Protein AF-A0A9P3B5F3-F1 (afdb_monomer_lite)

Structure (mmCIF, N/CA/C/O backbone):
data_AF-A0A9P3B5F3-F1
#
_entry.id   AF-A0A9P3B5F3-F1
#
loop_
_atom_site.group_PDB
_atom_site.id
_atom_site.type_symbol
_atom_site.label_atom_id
_atom_site.label_alt_id
_atom_site.label_comp_id
_atom_site.label_asym_id
_atom_site.label_entity_id
_atom_site.label_seq_id
_atom_site.pdbx_PDB_ins_code
_atom_site.Cartn_x
_atom_site.Cartn_y
_atom_site.Cartn_z
_atom_site.occupancy
_atom_site.B_iso_or_equiv
_atom_site.auth_seq_id
_atom_site.auth_comp_id
_atom_site.auth_asym_id
_atom_site.auth_atom_id
_atom_site.pdbx_PDB_model_num
ATOM 1 N N . MET A 1 1 ? 31.148 16.581 -38.231 1.00 57.59 1 MET A N 1
ATOM 2 C CA . MET A 1 1 ? 30.372 17.282 -37.180 1.00 57.59 1 MET A CA 1
ATOM 3 C C . MET A 1 1 ? 28.997 16.651 -36.938 1.00 57.59 1 MET A C 1
ATOM 5 O O . MET A 1 1 ? 28.702 16.376 -35.788 1.00 57.59 1 MET A O 1
ATOM 9 N N . GLY A 1 2 ? 28.189 16.336 -37.962 1.00 72.00 2 GLY A N 1
ATOM 10 C CA . GLY A 1 2 ? 26.847 15.731 -37.787 1.00 72.00 2 GLY A CA 1
ATOM 11 C C . GLY A 1 2 ? 26.744 14.429 -36.956 1.00 72.00 2 GLY A C 1
ATOM 12 O O . GLY A 1 2 ? 25.869 14.359 -36.099 1.00 72.00 2 GLY A O 1
ATOM 13 N N . PRO A 1 3 ? 27.640 13.431 -37.111 1.00 75.94 3 PRO A N 1
ATOM 14 C CA . PRO A 1 3 ? 27.540 12.157 -36.377 1.00 75.94 3 PRO A CA 1
ATOM 15 C C . PRO A 1 3 ? 27.805 12.278 -34.870 1.00 75.94 3 PRO A C 1
ATOM 17 O O . PRO A 1 3 ? 27.256 11.530 -34.070 1.00 75.94 3 PRO A O 1
ATOM 20 N N . LEU A 1 4 ? 28.649 13.236 -34.477 1.00 81.38 4 LEU A N 1
ATOM 21 C CA . LEU A 1 4 ? 28.992 13.476 -33.075 1.00 81.38 4 LEU A CA 1
ATOM 22 C C . LEU A 1 4 ? 27.826 14.141 -32.333 1.00 81.38 4 LEU A C 1
ATOM 24 O O . LEU A 1 4 ? 27.539 13.788 -31.196 1.00 81.38 4 LEU A O 1
ATOM 28 N N . ILE A 1 5 ? 27.130 15.061 -33.008 1.00 81.00 5 ILE A N 1
ATOM 29 C CA . ILE A 1 5 ? 25.929 15.724 -32.487 1.00 81.00 5 ILE A CA 1
ATOM 30 C C . ILE A 1 5 ? 24.793 14.707 -32.323 1.00 81.00 5 ILE A C 1
ATOM 32 O O . ILE A 1 5 ? 24.159 14.684 -31.274 1.00 81.00 5 ILE A O 1
ATOM 36 N N . ALA A 1 6 ? 24.581 13.826 -33.308 1.00 83.56 6 ALA A N 1
ATOM 37 C CA . ALA A 1 6 ? 23.580 12.761 -33.216 1.00 83.56 6 ALA A CA 1
ATOM 38 C C . ALA A 1 6 ? 23.839 11.830 -32.018 1.00 83.56 6 ALA A C 1
ATOM 40 O O . ALA A 1 6 ? 22.933 11.578 -31.232 1.00 83.56 6 ALA A O 1
ATOM 41 N N . LYS A 1 7 ? 25.095 11.411 -31.813 1.00 85.12 7 LYS A N 1
ATOM 42 C CA . LYS A 1 7 ? 25.473 10.556 -30.681 1.00 85.12 7 LYS A CA 1
ATOM 43 C C . LYS A 1 7 ? 25.261 11.236 -29.323 1.00 85.12 7 LYS A C 1
ATOM 45 O O . LYS A 1 7 ? 24.770 10.605 -28.397 1.00 85.12 7 LYS A O 1
ATOM 50 N N . VAL A 1 8 ? 25.606 12.521 -29.199 1.00 87.81 8 VAL A N 1
ATOM 51 C CA . VAL A 1 8 ? 25.372 13.290 -27.962 1.00 87.81 8 VAL A CA 1
ATOM 52 C C . VAL A 1 8 ? 23.875 13.439 -27.674 1.00 87.81 8 VAL A C 1
ATOM 54 O O . VAL A 1 8 ? 23.470 13.338 -26.518 1.00 87.81 8 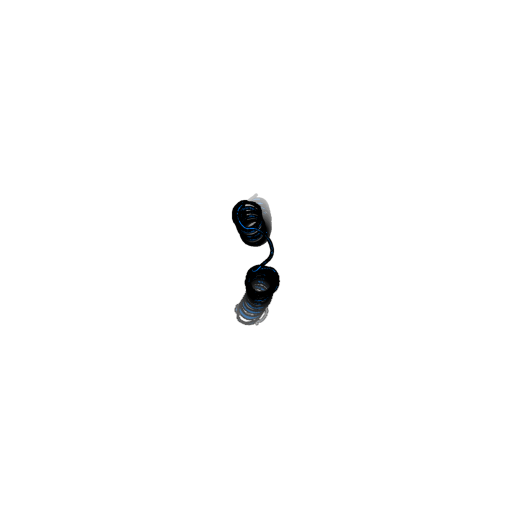VAL A O 1
ATOM 57 N N . LEU A 1 9 ? 23.049 13.638 -28.706 1.00 88.75 9 LEU A N 1
ATOM 58 C CA . LEU A 1 9 ? 21.594 13.703 -28.558 1.00 88.75 9 LEU A CA 1
ATOM 59 C C . LEU A 1 9 ? 21.000 12.352 -28.143 1.00 88.75 9 LEU A C 1
ATOM 61 O O . LEU A 1 9 ? 20.189 12.318 -27.225 1.00 88.75 9 LEU A O 1
ATOM 65 N N . GLU A 1 10 ? 21.434 11.244 -28.747 1.00 88.56 10 GLU A N 1
ATOM 66 C CA . GLU A 1 10 ? 20.994 9.895 -28.358 1.00 88.56 10 GLU A CA 1
ATOM 67 C C . GLU A 1 10 ? 21.379 9.544 -26.916 1.00 88.56 10 GLU A C 1
ATOM 69 O O . GLU A 1 10 ? 20.567 8.985 -26.174 1.00 88.56 10 GLU A O 1
ATOM 74 N N . GLU A 1 11 ? 22.602 9.884 -26.501 1.00 89.00 11 GLU A N 1
ATOM 75 C CA . GLU A 1 11 ? 23.073 9.664 -25.132 1.00 89.00 11 GLU A CA 1
ATOM 76 C C . GLU A 1 11 ? 22.251 10.503 -24.141 1.00 89.00 11 GLU A C 1
ATOM 78 O O . GLU A 1 11 ? 21.765 9.967 -23.146 1.00 89.00 11 GLU A O 1
ATOM 83 N N . GLY A 1 12 ? 22.012 11.783 -24.454 1.00 87.88 12 GLY A N 1
ATOM 84 C CA . GLY A 1 12 ? 21.187 12.679 -23.641 1.00 87.88 12 GLY A CA 1
ATOM 85 C C . GLY A 1 12 ? 19.732 12.218 -23.526 1.00 87.88 12 GLY A C 1
ATOM 86 O O . GLY A 1 12 ? 19.169 12.206 -22.432 1.00 87.88 12 GLY A O 1
ATOM 87 N N . ASP A 1 13 ? 19.139 11.760 -24.628 1.00 89.56 13 ASP A N 1
ATOM 88 C CA . ASP A 1 13 ? 17.796 11.176 -24.653 1.00 89.56 13 ASP A CA 1
ATOM 89 C C . ASP A 1 13 ? 17.710 9.911 -23.797 1.00 89.56 13 ASP A C 1
ATOM 91 O O . ASP A 1 13 ? 16.729 9.690 -23.081 1.00 89.56 13 ASP A O 1
ATOM 95 N N . ARG A 1 14 ? 18.736 9.057 -23.859 1.00 88.81 14 ARG A N 1
ATOM 96 C CA . ARG A 1 14 ? 18.804 7.843 -23.046 1.00 88.81 14 ARG A CA 1
ATOM 97 C C . ARG A 1 14 ? 18.917 8.182 -21.562 1.00 88.81 14 ARG A C 1
ATOM 99 O O . ARG A 1 14 ? 18.206 7.576 -20.761 1.00 88.81 14 ARG A O 1
ATOM 106 N N . GLU A 1 15 ? 19.768 9.137 -21.202 1.00 90.19 15 GLU A N 1
ATOM 107 C CA . GLU A 1 15 ? 19.940 9.603 -19.822 1.00 90.19 15 GLU A CA 1
ATOM 108 C C . GLU A 1 15 ? 18.631 10.202 -19.278 1.00 90.19 15 GLU A C 1
ATOM 110 O O . GLU A 1 15 ? 18.175 9.825 -18.201 1.00 90.19 15 GLU A O 1
ATOM 115 N N . LEU A 1 16 ? 17.947 11.036 -20.070 1.00 89.75 16 LEU A N 1
ATOM 116 C CA . LEU A 1 16 ? 16.648 11.615 -19.712 1.00 89.75 16 LEU A CA 1
ATOM 117 C C . LEU A 1 16 ? 15.564 10.554 -19.493 1.00 89.75 16 LEU A C 1
ATOM 119 O O . LEU A 1 16 ? 14.764 10.676 -18.564 1.00 89.75 16 LEU A O 1
ATOM 123 N N . ARG A 1 17 ? 15.512 9.509 -20.330 1.00 87.56 17 ARG A N 1
ATOM 124 C CA . ARG A 1 17 ? 14.566 8.395 -20.136 1.00 87.56 17 ARG A CA 1
ATOM 125 C C . ARG A 1 17 ? 14.861 7.632 -18.846 1.00 87.56 17 ARG A C 1
ATOM 127 O O . AR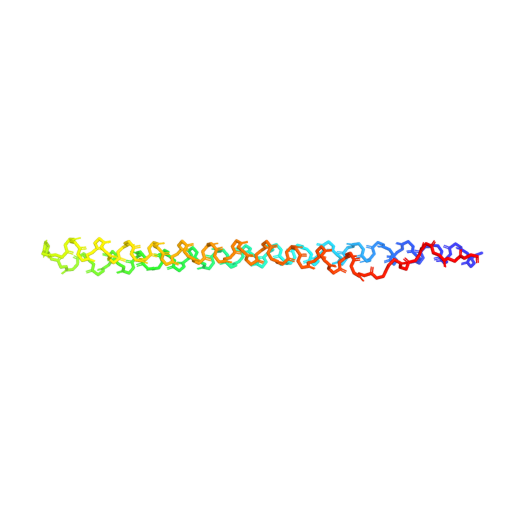G A 1 17 ? 13.922 7.303 -18.123 1.00 87.56 17 ARG A O 1
ATOM 134 N N . LYS A 1 18 ? 16.140 7.386 -18.539 1.00 88.19 18 LYS A N 1
ATOM 135 C CA . LYS A 1 18 ? 16.553 6.728 -17.290 1.00 88.19 18 LYS A CA 1
ATOM 136 C C . LYS A 1 18 ? 16.159 7.549 -16.065 1.00 88.19 18 LYS A C 1
ATOM 138 O O . LYS A 1 18 ? 15.548 6.995 -15.157 1.00 88.19 18 LYS A O 1
ATOM 143 N N . GLU A 1 19 ? 16.439 8.849 -16.073 1.00 89.38 19 GLU A N 1
ATOM 144 C CA . GLU A 1 19 ? 16.081 9.750 -14.972 1.00 89.38 19 GLU A CA 1
ATOM 145 C C . GLU A 1 19 ? 14.569 9.847 -14.770 1.00 89.38 19 GLU A C 1
ATOM 147 O O . GLU A 1 19 ? 14.082 9.733 -13.649 1.00 89.38 19 GLU A O 1
ATOM 152 N N . ARG A 1 20 ? 13.782 9.957 -15.849 1.00 88.00 20 ARG A N 1
ATOM 153 C CA . ARG A 1 20 ? 12.313 9.936 -15.740 1.00 88.00 20 ARG A CA 1
ATOM 154 C C . ARG A 1 20 ? 11.800 8.631 -15.136 1.00 88.00 20 ARG A C 1
ATOM 156 O O . ARG A 1 20 ? 10.921 8.672 -14.283 1.00 88.00 20 ARG A O 1
ATOM 163 N N . ALA A 1 21 ? 12.357 7.491 -15.541 1.00 83.44 21 ALA A N 1
ATOM 164 C CA . ALA A 1 21 ? 11.985 6.194 -14.981 1.00 83.44 21 ALA A CA 1
ATOM 165 C C . ALA A 1 21 ? 12.419 6.036 -13.511 1.00 83.44 21 ALA A C 1
ATOM 167 O O . ALA A 1 21 ? 11.730 5.384 -12.732 1.00 83.44 21 ALA A O 1
ATOM 168 N N . ALA A 1 22 ? 13.561 6.601 -13.112 1.00 84.31 22 ALA A N 1
ATOM 169 C CA . ALA A 1 22 ? 13.999 6.620 -11.717 1.00 84.31 22 ALA A CA 1
ATOM 170 C C . ALA A 1 22 ? 13.096 7.512 -10.857 1.00 84.31 22 ALA A C 1
ATOM 172 O O . ALA A 1 22 ? 12.624 7.083 -9.809 1.00 84.31 22 ALA A O 1
ATOM 173 N N . ARG A 1 23 ? 12.783 8.716 -11.343 1.00 86.50 23 ARG A N 1
ATOM 174 C CA . ARG A 1 23 ? 11.878 9.645 -10.669 1.00 86.50 23 ARG A CA 1
ATOM 175 C C . ARG A 1 23 ? 10.478 9.065 -10.496 1.00 86.50 23 ARG A C 1
ATOM 177 O O . ARG A 1 23 ? 9.920 9.186 -9.415 1.00 86.50 23 ARG A O 1
ATOM 184 N N . HIS A 1 24 ? 9.932 8.428 -11.529 1.00 84.31 24 HIS A N 1
ATOM 185 C CA . HIS A 1 24 ? 8.604 7.828 -11.437 1.00 84.31 24 HIS A CA 1
ATOM 186 C C . HIS A 1 24 ? 8.553 6.734 -10.361 1.00 84.31 24 HIS A C 1
ATOM 188 O O . HIS A 1 24 ? 7.642 6.734 -9.546 1.00 84.31 24 HIS A O 1
ATOM 194 N N . ARG A 1 25 ? 9.588 5.885 -10.279 1.00 83.12 25 ARG A N 1
ATOM 195 C CA . ARG A 1 25 ? 9.717 4.882 -9.207 1.00 83.12 25 ARG A CA 1
ATOM 196 C C . ARG A 1 25 ? 9.786 5.512 -7.816 1.00 83.12 25 ARG A C 1
ATOM 198 O O . ARG A 1 25 ? 9.108 5.054 -6.909 1.00 83.12 25 ARG A O 1
ATOM 205 N N . ALA A 1 26 ? 10.558 6.586 -7.654 1.00 82.81 26 ALA A N 1
ATOM 206 C CA . ALA A 1 26 ? 10.635 7.300 -6.380 1.00 82.81 26 ALA A CA 1
ATOM 207 C C . ALA A 1 26 ? 9.293 7.949 -5.984 1.00 82.81 26 ALA A C 1
ATOM 209 O O . ALA A 1 26 ? 8.952 7.989 -4.805 1.00 82.81 26 ALA A O 1
ATOM 210 N N . GLU A 1 27 ? 8.522 8.452 -6.954 1.00 85.75 27 GLU A N 1
ATOM 211 C CA . GLU A 1 27 ? 7.171 8.983 -6.722 1.00 85.75 27 GLU A CA 1
ATOM 212 C C . GLU A 1 27 ? 6.191 7.872 -6.296 1.00 85.75 27 GLU A C 1
ATOM 214 O O . GLU A 1 27 ? 5.389 8.093 -5.390 1.00 85.75 27 GLU A O 1
ATOM 219 N N . GLU A 1 28 ? 6.286 6.677 -6.887 1.00 84.12 28 GLU A N 1
ATOM 220 C CA . GLU A 1 28 ? 5.499 5.498 -6.490 1.00 84.12 28 GLU A CA 1
ATOM 221 C C . GLU A 1 28 ? 5.850 5.022 -5.069 1.00 84.12 28 GLU A C 1
ATOM 223 O O . GLU A 1 28 ? 4.954 4.800 -4.255 1.00 84.12 28 GLU A O 1
ATOM 228 N N . GLU A 1 29 ? 7.141 4.928 -4.731 1.00 84.31 29 GLU A N 1
ATOM 229 C CA . GLU A 1 29 ? 7.597 4.582 -3.375 1.00 84.31 29 GLU A CA 1
ATOM 230 C C . GLU A 1 29 ? 7.109 5.602 -2.336 1.00 84.31 29 GLU A C 1
ATOM 232 O O . GLU A 1 29 ? 6.593 5.228 -1.280 1.00 84.31 29 GLU A O 1
ATOM 237 N N . LEU A 1 30 ? 7.212 6.898 -2.650 1.00 85.94 30 LEU A N 1
ATOM 238 C CA . LEU A 1 30 ? 6.718 7.969 -1.787 1.00 85.94 30 LEU A CA 1
ATOM 239 C C . LEU A 1 30 ? 5.202 7.872 -1.579 1.00 85.94 30 LEU A C 1
ATOM 241 O O . LEU A 1 30 ? 4.719 8.093 -0.469 1.00 85.94 30 LEU A O 1
ATOM 245 N N . HIS A 1 31 ? 4.449 7.546 -2.631 1.00 85.00 31 HIS A N 1
ATOM 246 C CA . HIS A 1 31 ? 3.005 7.377 -2.534 1.00 85.00 31 HIS A CA 1
ATOM 247 C C . HIS A 1 31 ? 2.636 6.227 -1.589 1.00 85.00 31 HIS A C 1
ATOM 249 O O . HIS A 1 31 ? 1.858 6.449 -0.662 1.00 85.00 31 HIS A O 1
ATOM 255 N N . GLY A 1 32 ? 3.276 5.062 -1.732 1.00 84.00 32 GLY A N 1
ATOM 256 C CA . GLY A 1 32 ? 3.058 3.928 -0.828 1.00 84.00 32 GLY A CA 1
ATOM 257 C C . GLY A 1 32 ? 3.425 4.239 0.630 1.00 84.00 32 GLY A C 1
ATOM 258 O O . GLY A 1 32 ? 2.721 3.837 1.558 1.00 84.00 32 GLY A O 1
ATOM 259 N N . MET A 1 33 ? 4.489 5.017 0.865 1.00 85.94 33 MET A N 1
ATOM 260 C CA . MET A 1 33 ? 4.839 5.471 2.219 1.00 85.94 33 MET A CA 1
ATOM 261 C C . MET A 1 33 ? 3.793 6.424 2.816 1.00 85.94 33 MET A C 1
ATOM 263 O O . MET A 1 33 ? 3.530 6.361 4.021 1.00 85.94 33 MET A O 1
ATOM 267 N N . ASN A 1 34 ? 3.192 7.294 2.002 1.00 87.06 34 ASN A N 1
ATOM 268 C CA . ASN A 1 34 ? 2.130 8.193 2.456 1.00 87.06 34 ASN A CA 1
ATOM 269 C C . ASN A 1 34 ? 0.874 7.408 2.853 1.00 87.06 34 ASN A C 1
ATOM 271 O O . ASN A 1 34 ? 0.355 7.627 3.942 1.00 87.06 34 ASN A O 1
ATOM 275 N N . GLU A 1 35 ? 0.450 6.439 2.040 1.00 89.12 35 GLU A N 1
ATOM 276 C CA . GLU A 1 35 ? -0.702 5.582 2.357 1.00 89.12 35 GLU A CA 1
ATOM 277 C C . GLU A 1 35 ? -0.499 4.792 3.657 1.00 89.12 35 GLU A C 1
ATOM 279 O O . GLU A 1 35 ? -1.395 4.734 4.501 1.00 89.12 35 GLU A O 1
ATOM 284 N N . LEU A 1 36 ? 0.707 4.252 3.874 1.00 91.12 36 LEU A N 1
ATOM 285 C CA . LEU A 1 36 ? 1.056 3.584 5.132 1.00 91.12 36 LEU A CA 1
ATOM 286 C C . LEU A 1 36 ? 0.958 4.549 6.323 1.00 91.12 36 LEU A C 1
ATOM 288 O O . LEU A 1 36 ? 0.450 4.197 7.390 1.00 91.12 36 LEU A O 1
ATOM 292 N N . THR A 1 37 ? 1.459 5.771 6.145 1.00 91.25 37 THR A N 1
ATOM 293 C CA . THR A 1 37 ? 1.434 6.807 7.184 1.00 91.25 37 THR A CA 1
ATOM 294 C C . THR A 1 37 ? -0.001 7.184 7.543 1.00 91.25 37 THR A C 1
ATOM 296 O O . THR A 1 37 ? -0.313 7.296 8.729 1.00 91.25 37 THR A O 1
ATOM 299 N N . ASP A 1 38 ? -0.887 7.301 6.556 1.00 93.00 38 ASP A N 1
ATOM 300 C CA . ASP A 1 38 ? -2.303 7.608 6.765 1.00 93.00 38 ASP A CA 1
ATOM 301 C C . ASP A 1 38 ? -3.020 6.503 7.556 1.00 93.00 38 ASP A C 1
ATOM 303 O O . ASP A 1 38 ? -3.752 6.802 8.504 1.00 93.00 38 ASP A O 1
ATOM 307 N N . ILE A 1 39 ? -2.759 5.226 7.244 1.00 91.94 39 ILE A N 1
ATOM 308 C CA . ILE A 1 39 ? -3.306 4.083 7.999 1.00 91.94 39 ILE A CA 1
ATOM 309 C C . ILE A 1 39 ? -2.857 4.142 9.468 1.00 91.94 39 ILE A C 1
ATOM 311 O O . ILE A 1 39 ? -3.668 3.992 10.388 1.00 91.94 39 ILE A O 1
ATOM 315 N N . LEU A 1 40 ? -1.568 4.399 9.711 1.00 92.88 40 LEU A N 1
ATOM 316 C CA . LEU A 1 40 ? -1.015 4.477 11.065 1.00 92.88 40 LEU A CA 1
ATOM 317 C C . LEU A 1 40 ? -1.556 5.677 11.851 1.00 92.88 40 LEU A C 1
ATOM 319 O O . LEU A 1 40 ? -1.889 5.536 13.030 1.00 92.88 40 LEU A O 1
ATOM 323 N N . LEU A 1 41 ? -1.679 6.845 11.215 1.00 93.44 41 LEU A N 1
ATOM 324 C CA . LEU A 1 41 ? -2.286 8.027 11.828 1.00 93.44 41 LEU A CA 1
ATOM 325 C C . LEU A 1 41 ? -3.743 7.756 12.205 1.00 93.44 41 LEU A C 1
ATOM 327 O O . LEU A 1 41 ? -4.139 8.028 13.340 1.00 93.44 41 LEU A O 1
ATOM 331 N N . HIS A 1 42 ? -4.510 7.134 11.309 1.00 93.88 42 HIS A N 1
ATOM 332 C CA . HIS A 1 42 ? -5.898 6.779 11.579 1.00 93.88 42 HIS A CA 1
ATOM 333 C C . HIS A 1 42 ? -6.032 5.820 12.770 1.00 93.88 42 HIS A C 1
ATOM 335 O O . HIS A 1 42 ? -6.898 5.997 13.631 1.00 93.88 42 HIS A O 1
ATOM 341 N N . LEU A 1 43 ? -5.144 4.828 12.876 1.00 93.62 43 LEU A N 1
ATOM 342 C CA . LEU A 1 43 ? -5.106 3.926 14.025 1.00 93.62 43 LEU A CA 1
ATOM 343 C C . LEU A 1 43 ? -4.818 4.682 15.332 1.00 93.62 43 LEU A C 1
ATOM 345 O O . LEU A 1 43 ? -5.499 4.459 16.337 1.00 93.62 43 LEU A O 1
ATOM 349 N N . ILE A 1 44 ? -3.845 5.598 15.326 1.00 94.31 44 ILE A N 1
ATOM 350 C CA . ILE A 1 44 ? -3.517 6.425 16.496 1.00 94.31 44 ILE A CA 1
ATOM 351 C C . ILE A 1 44 ? -4.733 7.255 16.924 1.00 94.31 44 ILE A C 1
ATOM 353 O O . ILE A 1 44 ? -5.060 7.278 18.113 1.00 94.31 44 ILE A O 1
ATOM 357 N N . GLU A 1 45 ? -5.436 7.882 15.979 1.00 94.62 45 GLU A N 1
ATOM 358 C CA . GLU A 1 45 ? -6.659 8.647 16.248 1.00 94.62 45 GLU A CA 1
ATOM 359 C C . GLU A 1 45 ? -7.753 7.777 16.879 1.00 94.62 45 GLU A C 1
ATOM 361 O O . GLU A 1 45 ? -8.365 8.168 17.878 1.00 94.62 45 GLU A O 1
ATOM 366 N N . LYS A 1 46 ? -7.980 6.571 16.344 1.00 92.19 46 LYS A N 1
ATOM 367 C CA . LYS A 1 46 ? -8.979 5.626 16.866 1.00 92.19 46 LYS A CA 1
ATOM 368 C C . LYS A 1 46 ? -8.640 5.157 18.278 1.00 92.19 46 LYS A C 1
ATOM 370 O O . LYS A 1 46 ? -9.515 5.161 19.144 1.00 92.19 46 LYS A O 1
ATOM 375 N N . ILE A 1 47 ? -7.378 4.809 18.538 1.00 91.06 47 ILE A N 1
ATOM 376 C CA . ILE A 1 47 ? -6.906 4.418 19.874 1.00 91.06 47 ILE A CA 1
ATOM 377 C C . ILE A 1 47 ? -7.024 5.593 20.851 1.00 91.06 47 ILE A C 1
ATOM 379 O O . ILE A 1 47 ? -7.427 5.406 22.002 1.00 91.06 47 ILE A O 1
ATOM 383 N N . TRP A 1 48 ? -6.692 6.809 20.415 1.00 90.81 48 TRP A N 1
ATOM 384 C CA . TRP A 1 48 ? -6.828 8.007 21.238 1.00 90.81 48 TRP A CA 1
ATOM 385 C C . TRP A 1 48 ? -8.289 8.255 21.625 1.00 90.81 48 TRP A C 1
ATOM 387 O O . TRP A 1 48 ? -8.599 8.367 22.812 1.00 90.81 48 TRP A O 1
ATOM 397 N N . ALA A 1 49 ? -9.198 8.254 20.647 1.00 89.00 49 ALA A N 1
ATOM 398 C CA . ALA A 1 49 ? -10.632 8.415 20.877 1.00 89.00 49 ALA A CA 1
ATOM 399 C C . ALA A 1 49 ? -11.194 7.327 21.811 1.00 89.00 49 ALA A C 1
ATOM 401 O O . ALA A 1 49 ? -11.963 7.623 22.731 1.00 89.00 49 ALA A O 1
ATOM 402 N N . PHE A 1 50 ? -10.757 6.079 21.633 1.00 88.44 50 PHE A N 1
ATOM 403 C CA . PHE A 1 50 ? -11.105 4.963 22.510 1.00 88.44 50 PHE A CA 1
ATOM 404 C C . PHE A 1 50 ? -10.634 5.188 23.958 1.00 88.44 50 PHE A C 1
ATOM 406 O O . PHE A 1 50 ? -11.386 4.962 24.905 1.00 88.44 50 PHE A O 1
ATOM 413 N N . ARG A 1 51 ? -9.413 5.696 24.169 1.00 85.12 51 ARG A N 1
ATOM 414 C CA . ARG A 1 51 ? -8.924 6.007 25.524 1.00 85.12 51 ARG A CA 1
ATOM 415 C C . ARG A 1 51 ? -9.677 7.168 26.171 1.00 85.12 51 ARG A C 1
ATOM 417 O O . ARG A 1 51 ? -10.017 7.074 27.349 1.00 85.12 51 ARG A O 1
ATOM 424 N N . CYS A 1 52 ? -9.975 8.227 25.420 1.00 85.31 52 CYS A N 1
ATOM 425 C CA . CYS A 1 52 ? -10.719 9.379 25.935 1.00 85.31 52 CYS A CA 1
ATOM 426 C C . CYS A 1 52 ? -12.144 9.021 26.376 1.00 85.31 52 CYS A C 1
ATOM 428 O O . CYS A 1 52 ? -12.622 9.558 27.372 1.00 85.31 52 CYS A O 1
ATOM 430 N N . THR A 1 53 ? -12.811 8.117 25.657 1.00 81.44 53 THR A N 1
ATOM 431 C CA . THR A 1 53 ? -14.185 7.682 25.961 1.00 81.44 53 THR A CA 1
ATOM 432 C C . THR A 1 53 ? -14.236 6.712 27.140 1.00 81.44 53 THR A C 1
ATOM 434 O O . THR A 1 53 ? -15.091 6.847 28.010 1.00 81.44 53 THR A O 1
ATOM 437 N N . ASN A 1 54 ? -13.270 5.799 27.251 1.00 74.50 54 ASN A N 1
ATOM 438 C CA . ASN A 1 54 ? -13.248 4.811 28.334 1.00 74.50 54 ASN A CA 1
ATOM 439 C C . ASN A 1 54 ? -12.788 5.350 29.689 1.00 74.50 54 ASN A C 1
ATOM 441 O O . ASN A 1 54 ? -13.116 4.762 30.715 1.00 74.50 54 ASN A O 1
ATOM 445 N N . HIS A 1 55 ? -12.075 6.478 29.729 1.00 65.06 55 HIS A N 1
ATOM 446 C CA . HIS A 1 55 ? -11.777 7.170 30.988 1.00 65.06 55 HIS A CA 1
ATOM 447 C C . HIS A 1 55 ? -13.024 7.758 31.676 1.00 65.06 55 HIS A C 1
ATOM 449 O O . HIS A 1 55 ? -12.934 8.183 32.824 1.00 65.06 55 HIS A O 1
ATOM 455 N N . GLN A 1 56 ? -14.176 7.795 30.996 1.00 62.97 56 GLN A N 1
ATOM 456 C CA . GLN A 1 56 ? -15.394 8.449 31.484 1.00 62.97 56 GLN A CA 1
ATOM 457 C C . GLN A 1 56 ? -16.417 7.486 32.114 1.00 62.97 56 GLN A C 1
ATOM 459 O O . GLN A 1 56 ? -17.388 7.954 32.705 1.00 62.97 56 GLN A O 1
ATOM 464 N N . THR A 1 57 ? -16.222 6.163 32.037 1.00 59.19 57 THR A N 1
ATOM 465 C CA . THR A 1 57 ? -17.206 5.165 32.508 1.00 59.19 57 THR A CA 1
ATOM 466 C C . THR A 1 57 ? -16.566 4.087 33.392 1.00 59.19 57 THR A C 1
ATOM 468 O O . THR A 1 57 ? -15.677 3.382 32.908 1.00 59.19 57 THR A O 1
ATOM 471 N N . PRO A 1 58 ? -17.009 3.915 34.655 1.00 54.72 58 PRO A N 1
ATOM 472 C CA . PRO A 1 58 ? -16.429 2.937 35.567 1.00 54.72 58 PRO A CA 1
ATOM 473 C C . PRO A 1 58 ? -16.956 1.502 35.335 1.00 54.72 58 PRO A C 1
ATOM 475 O O . PRO A 1 58 ? -18.152 1.264 35.186 1.00 54.72 58 PRO A O 1
ATOM 478 N N . GLU A 1 59 ? -15.999 0.571 35.303 1.00 57.84 59 GLU A N 1
ATOM 479 C CA . GLU A 1 59 ? -16.006 -0.871 35.634 1.00 57.84 59 GLU A CA 1
ATOM 480 C C . GLU A 1 59 ? -16.906 -1.901 34.912 1.00 57.84 59 GLU A C 1
ATOM 482 O O . GLU A 1 59 ? -16.409 -3.001 34.666 1.00 57.84 59 GLU A O 1
ATOM 487 N N . ASP A 1 60 ? -18.119 -1.601 34.437 1.00 57.16 60 ASP A N 1
ATOM 488 C CA . ASP A 1 60 ? -19.005 -2.651 33.864 1.00 57.16 60 ASP A CA 1
ATOM 489 C C . ASP A 1 60 ? -18.811 -2.937 32.358 1.00 57.16 60 ASP A C 1
ATOM 491 O O . ASP A 1 60 ? -19.483 -3.787 31.772 1.00 57.16 60 ASP A O 1
ATOM 495 N N . THR A 1 61 ? -17.874 -2.256 31.693 1.00 63.00 61 THR A N 1
ATOM 496 C CA . THR A 1 61 ? -17.715 -2.316 30.224 1.00 63.00 61 THR A CA 1
ATOM 497 C C . THR A 1 61 ? -16.429 -2.987 29.743 1.00 63.00 61 THR A C 1
ATOM 499 O O . THR A 1 61 ? -16.181 -3.012 28.540 1.00 63.00 61 THR A O 1
ATOM 502 N N . SER A 1 62 ? -15.626 -3.588 30.627 1.00 76.00 62 SER A N 1
ATOM 503 C CA . SER A 1 62 ? -14.285 -4.114 30.293 1.00 76.00 62 SER A CA 1
ATOM 504 C C . SER A 1 62 ? -14.256 -5.066 29.085 1.00 76.00 62 SER A C 1
ATOM 506 O O . SER A 1 62 ? -13.359 -4.980 28.245 1.00 76.00 62 SER A O 1
ATOM 508 N N . GLN A 1 63 ? -15.266 -5.930 28.938 1.00 81.75 63 GLN A N 1
ATOM 509 C CA . GLN A 1 63 ? -15.363 -6.857 27.807 1.00 81.75 63 GLN A CA 1
ATOM 510 C C . GLN A 1 63 ? -15.780 -6.158 26.503 1.00 81.75 63 GLN A C 1
ATOM 512 O O . GLN A 1 63 ? -15.216 -6.444 25.449 1.00 81.75 63 GLN A O 1
ATOM 517 N N . GLN A 1 64 ? -16.703 -5.195 26.571 1.00 82.94 64 GLN A N 1
ATOM 518 C CA . GLN A 1 64 ? -17.107 -4.373 25.424 1.00 82.94 64 GLN A CA 1
ATOM 519 C C . GLN A 1 64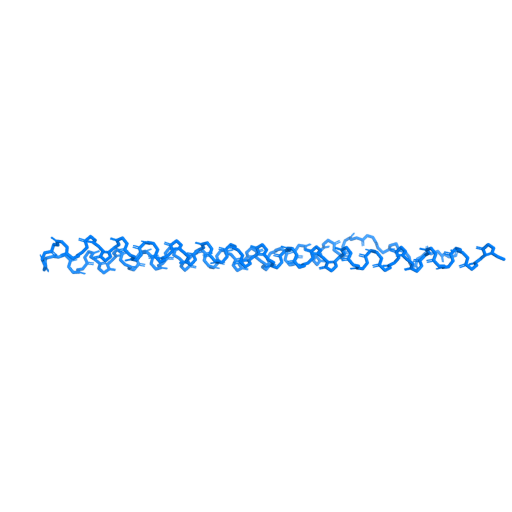 ? -15.957 -3.467 24.954 1.00 82.94 64 GLN A C 1
ATOM 521 O O . GLN A 1 64 ? -15.734 -3.303 23.755 1.00 82.94 64 GLN A O 1
ATOM 526 N N . GLN A 1 65 ? -15.200 -2.901 25.896 1.00 84.44 65 GLN A N 1
ATOM 527 C CA . GLN A 1 65 ? -14.006 -2.103 25.628 1.00 84.44 65 GLN A CA 1
ATOM 528 C C . GLN A 1 65 ? -12.948 -2.944 24.922 1.00 84.44 65 GLN A C 1
ATOM 530 O O . GLN A 1 65 ? -12.426 -2.534 23.888 1.00 84.44 65 GLN A O 1
ATOM 535 N N . ARG A 1 66 ? -12.682 -4.148 25.433 1.00 85.88 66 ARG A N 1
ATOM 536 C CA . ARG A 1 66 ? -11.756 -5.085 24.802 1.00 85.88 66 ARG A CA 1
ATOM 537 C C . ARG A 1 66 ? -12.183 -5.438 23.377 1.00 85.88 66 ARG A C 1
ATOM 539 O O . ARG A 1 66 ? -11.373 -5.279 22.475 1.00 85.88 66 ARG A O 1
ATOM 546 N N . ALA A 1 67 ? -13.445 -5.815 23.169 1.00 89.56 67 ALA A N 1
ATOM 547 C CA . ALA A 1 67 ? -13.963 -6.135 21.837 1.00 89.56 67 ALA A CA 1
ATOM 548 C C . ALA A 1 67 ? -13.871 -4.942 20.866 1.00 89.56 67 ALA A C 1
ATOM 550 O O . ALA A 1 67 ? -13.568 -5.106 19.688 1.00 89.56 67 ALA A O 1
ATOM 551 N N . THR A 1 68 ? -14.090 -3.720 21.360 1.00 88.50 68 THR A N 1
ATOM 552 C CA . THR A 1 68 ? -13.966 -2.500 20.548 1.00 88.50 68 THR A CA 1
ATOM 553 C C . THR A 1 68 ? -12.508 -2.219 20.174 1.00 88.50 68 THR A C 1
ATOM 555 O O . THR A 1 68 ? -12.234 -1.856 19.034 1.00 88.50 68 THR A O 1
ATOM 558 N N . LEU A 1 69 ? -11.562 -2.405 21.100 1.00 88.44 69 LEU A N 1
ATOM 559 C CA . LEU A 1 69 ? -10.134 -2.258 20.811 1.00 88.44 69 LEU A CA 1
ATOM 560 C C . LEU A 1 69 ? -9.642 -3.330 19.832 1.00 88.44 69 LEU A C 1
ATOM 562 O O . LEU A 1 69 ? -8.919 -2.996 18.899 1.00 88.44 69 LEU A O 1
ATOM 566 N N . GLU A 1 70 ? -10.053 -4.585 20.028 1.00 91.56 70 GLU A N 1
ATOM 567 C CA . GLU A 1 70 ? -9.777 -5.693 19.106 1.00 91.56 70 GLU A CA 1
ATOM 568 C C . GLU A 1 70 ? -10.293 -5.343 17.703 1.00 91.56 70 GLU A C 1
ATOM 570 O O . GLU A 1 70 ? -9.517 -5.354 16.757 1.00 91.56 70 GLU A O 1
ATOM 575 N N . SER A 1 71 ? -11.530 -4.851 17.577 1.00 93.75 71 SER A N 1
ATOM 576 C CA . SER A 1 71 ? -12.077 -4.407 16.288 1.00 93.75 71 SER A CA 1
ATOM 577 C C . SER A 1 71 ? -11.300 -3.249 15.640 1.00 93.75 71 SER A C 1
ATOM 579 O O . SER A 1 71 ? -11.151 -3.231 14.417 1.00 93.75 71 SER A O 1
ATOM 581 N N . ILE A 1 72 ? -10.806 -2.281 16.422 1.00 92.25 72 ILE A N 1
ATOM 582 C CA . ILE A 1 72 ? -9.971 -1.179 15.907 1.00 92.25 72 ILE A CA 1
ATOM 583 C C . ILE A 1 72 ? -8.651 -1.725 15.349 1.00 92.25 72 ILE A C 1
ATOM 585 O O . ILE A 1 72 ? -8.219 -1.306 14.274 1.00 92.25 72 ILE A O 1
ATOM 589 N N . LEU A 1 73 ? -8.022 -2.656 16.069 1.00 93.00 73 LEU A N 1
ATOM 590 C CA . LEU A 1 73 ? -6.765 -3.279 15.659 1.00 93.00 73 LEU A CA 1
ATOM 591 C C . LEU A 1 73 ? -6.958 -4.175 14.432 1.00 93.00 73 LEU A C 1
ATOM 593 O O . LEU A 1 73 ? -6.192 -4.051 13.481 1.00 93.00 73 LEU A O 1
ATOM 597 N N . ASP A 1 74 ? -8.006 -4.998 14.412 1.00 95.00 74 ASP A N 1
ATOM 598 C CA . ASP A 1 74 ? -8.348 -5.868 13.284 1.00 95.00 74 ASP A CA 1
ATOM 599 C C . ASP A 1 74 ? -8.619 -5.052 12.016 1.00 95.00 74 ASP A C 1
ATOM 601 O O . ASP A 1 74 ? -8.156 -5.400 10.931 1.00 95.00 74 ASP A O 1
ATOM 605 N N . SER A 1 75 ? -9.315 -3.916 12.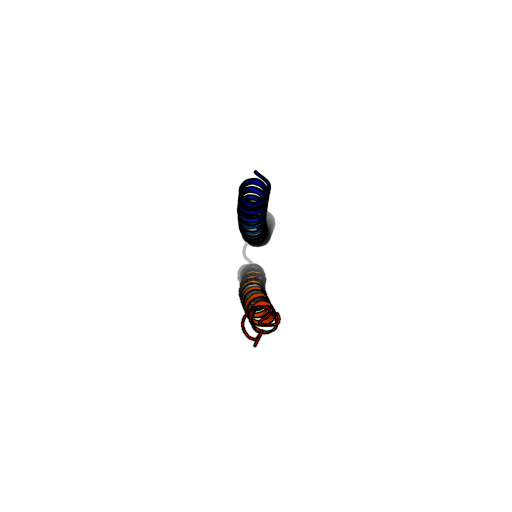142 1.00 93.19 75 SER A N 1
ATOM 606 C CA . SER A 1 75 ? -9.553 -3.024 11.006 1.00 93.19 75 SER A CA 1
ATOM 607 C C . SER A 1 75 ? -8.261 -2.414 10.463 1.00 93.19 75 SER A C 1
ATOM 609 O O . SER A 1 75 ? -8.140 -2.263 9.249 1.00 93.19 75 SER A O 1
ATOM 611 N N . ALA A 1 76 ? -7.315 -2.037 11.327 1.00 92.06 76 ALA A N 1
ATOM 612 C CA . ALA A 1 76 ? -6.029 -1.501 10.886 1.00 92.06 76 ALA A CA 1
ATOM 613 C C . ALA A 1 76 ? -5.140 -2.590 10.270 1.00 92.06 76 ALA A C 1
ATOM 615 O O . ALA A 1 76 ? -4.492 -2.344 9.257 1.00 92.06 76 ALA A O 1
ATOM 616 N N . LEU A 1 77 ? -5.159 -3.806 10.825 1.00 94.06 77 LEU A N 1
ATOM 617 C CA . LEU A 1 77 ? -4.489 -4.969 10.241 1.00 94.06 77 LEU A CA 1
ATOM 618 C C . LEU A 1 77 ? -5.013 -5.258 8.832 1.00 94.06 77 LEU A C 1
ATOM 620 O O . LEU A 1 77 ? -4.219 -5.333 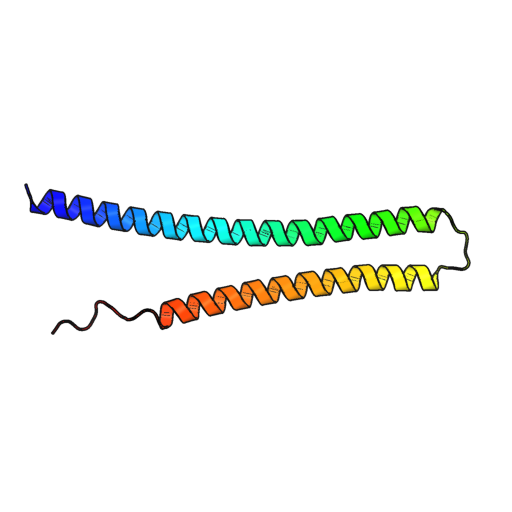7.900 1.00 94.06 77 LEU A O 1
ATOM 624 N N . ALA A 1 78 ? -6.334 -5.308 8.650 1.00 93.94 78 ALA A N 1
ATOM 625 C CA . ALA A 1 78 ? -6.941 -5.527 7.338 1.00 93.94 78 ALA A CA 1
ATOM 626 C C . ALA A 1 78 ? -6.565 -4.434 6.316 1.00 93.94 78 ALA A C 1
ATOM 628 O O . ALA A 1 78 ? -6.381 -4.725 5.136 1.00 93.94 78 ALA A O 1
ATOM 629 N N . GLN A 1 79 ? -6.431 -3.176 6.753 1.00 93.12 79 GLN A N 1
ATOM 630 C CA . GLN A 1 79 ? -5.975 -2.078 5.891 1.00 93.12 79 GLN A CA 1
ATOM 631 C C . GLN A 1 79 ? -4.508 -2.240 5.471 1.00 93.12 79 GLN A C 1
ATOM 633 O O . GLN A 1 79 ? -4.192 -2.039 4.301 1.00 93.12 79 GLN A O 1
ATOM 638 N N . LEU A 1 80 ? -3.628 -2.641 6.393 1.00 92.25 80 LEU A N 1
ATOM 639 C CA . LEU A 1 80 ? -2.216 -2.906 6.095 1.00 92.25 80 LEU A CA 1
ATOM 640 C C . LEU A 1 80 ? -2.044 -4.110 5.160 1.00 92.25 80 LEU A C 1
ATOM 642 O O . LEU A 1 80 ? -1.252 -4.057 4.221 1.00 92.25 80 LEU A O 1
ATOM 646 N N . GLU A 1 81 ? -2.805 -5.182 5.384 1.00 93.81 81 GLU A N 1
ATOM 647 C CA . GLU A 1 81 ? -2.822 -6.354 4.504 1.00 93.81 81 GLU A CA 1
ATOM 648 C C . GLU A 1 81 ? -3.289 -5.982 3.093 1.00 93.81 81 GLU A C 1
ATOM 650 O O . GLU A 1 81 ? -2.646 -6.353 2.110 1.00 93.81 81 GLU A O 1
ATOM 655 N N . LEU A 1 82 ? -4.368 -5.198 2.983 1.00 92.75 82 LEU A N 1
ATOM 656 C CA . LEU A 1 82 ? -4.857 -4.699 1.700 1.00 92.75 82 LEU A CA 1
ATOM 657 C C . LEU A 1 82 ? -3.789 -3.868 0.979 1.00 92.75 82 LEU A C 1
ATOM 659 O O . LEU A 1 82 ? -3.561 -4.084 -0.212 1.00 92.75 82 LEU A O 1
ATOM 663 N N . GLN A 1 83 ? -3.121 -2.960 1.693 1.00 90.94 83 GLN A N 1
ATOM 664 C CA . GLN A 1 83 ? -2.057 -2.135 1.126 1.00 90.94 83 GLN A CA 1
ATOM 665 C C . GLN A 1 83 ? -0.881 -2.993 0.626 1.00 90.94 83 GLN A C 1
ATOM 667 O O . GLN A 1 83 ? -0.397 -2.795 -0.487 1.00 90.94 83 GLN A O 1
ATOM 672 N N . SER A 1 84 ? -0.455 -3.995 1.402 1.00 89.31 84 SER A N 1
ATOM 673 C CA . SER A 1 84 ? 0.602 -4.932 0.998 1.00 89.31 84 SER A CA 1
ATOM 674 C C . SER A 1 84 ? 0.244 -5.665 -0.297 1.00 89.31 84 SER A C 1
ATOM 676 O O . SER A 1 84 ? 1.046 -5.719 -1.228 1.00 89.31 84 SER A O 1
ATOM 678 N N . VAL A 1 85 ? -0.985 -6.179 -0.395 1.00 91.50 85 VAL A N 1
ATOM 679 C CA . VAL A 1 85 ? -1.462 -6.882 -1.595 1.00 91.50 85 VAL A CA 1
ATOM 680 C C . VAL A 1 85 ? -1.558 -5.943 -2.799 1.00 91.50 85 VAL A C 1
ATOM 682 O O . VAL A 1 85 ? -1.251 -6.353 -3.917 1.00 91.50 85 VAL A O 1
ATOM 685 N N . GLN A 1 86 ? -1.960 -4.685 -2.602 1.00 89.44 86 GLN A N 1
ATOM 686 C CA . GLN A 1 86 ? -1.979 -3.682 -3.671 1.00 89.44 86 GLN A CA 1
ATOM 687 C C . GLN A 1 86 ? -0.573 -3.401 -4.206 1.00 89.44 86 GLN A C 1
ATOM 689 O O . GLN A 1 86 ? -0.386 -3.398 -5.422 1.00 89.44 86 GLN A O 1
ATOM 694 N N . ILE A 1 87 ? 0.421 -3.259 -3.325 1.00 87.62 87 ILE A N 1
ATOM 695 C CA . ILE A 1 87 ? 1.824 -3.061 -3.715 1.00 87.62 87 ILE A CA 1
ATOM 696 C C . ILE A 1 87 ? 2.335 -4.255 -4.532 1.00 87.62 87 ILE A C 1
ATOM 698 O O . ILE A 1 87 ? 2.896 -4.071 -5.615 1.00 87.62 87 ILE A O 1
ATOM 702 N N . GLU A 1 88 ? 2.108 -5.483 -4.054 1.00 89.25 88 GLU A N 1
ATOM 703 C CA . GLU A 1 88 ? 2.505 -6.703 -4.770 1.00 89.25 88 GLU A CA 1
ATOM 704 C C . GLU A 1 88 ? 1.812 -6.815 -6.133 1.00 89.25 88 GLU A C 1
ATOM 706 O O . GLU A 1 88 ? 2.443 -7.137 -7.144 1.00 89.25 88 GLU A O 1
ATOM 711 N N . TYR A 1 89 ? 0.513 -6.509 -6.182 1.00 89.88 89 TYR A N 1
ATOM 712 C CA . TYR A 1 89 ? -0.260 -6.508 -7.417 1.00 89.88 89 TYR A CA 1
ATOM 713 C C . TYR A 1 89 ? 0.276 -5.485 -8.423 1.00 89.88 89 TYR A C 1
ATOM 715 O O . TYR A 1 89 ? 0.429 -5.806 -9.604 1.00 89.88 89 TYR A O 1
ATOM 723 N N . GLU A 1 90 ? 0.576 -4.263 -7.986 1.00 86.94 90 GLU A N 1
ATOM 724 C CA . GLU A 1 90 ? 1.138 -3.231 -8.852 1.00 86.94 90 GLU A CA 1
ATOM 725 C C . GLU A 1 90 ? 2.517 -3.613 -9.375 1.00 86.94 90 GLU A C 1
ATOM 727 O O . GLU A 1 90 ? 2.786 -3.440 -10.566 1.00 86.94 90 GLU A O 1
ATOM 732 N N . GLN A 1 91 ? 3.372 -4.182 -8.525 1.00 87.19 91 GLN A N 1
ATOM 733 C CA . GLN A 1 91 ? 4.666 -4.695 -8.952 1.00 87.19 91 GLN A CA 1
ATOM 734 C C . GLN A 1 91 ? 4.498 -5.769 -10.033 1.00 87.19 91 GLN A C 1
ATOM 736 O O . GLN A 1 91 ? 5.098 -5.663 -11.106 1.00 87.19 91 GLN A O 1
ATOM 741 N N . LEU A 1 92 ? 3.621 -6.749 -9.804 1.00 90.00 92 LEU A N 1
ATOM 742 C CA . LEU A 1 92 ? 3.353 -7.813 -10.767 1.00 90.00 92 LEU A CA 1
ATOM 743 C C . LEU A 1 92 ? 2.758 -7.269 -12.073 1.00 90.00 92 LEU A C 1
ATOM 745 O O . LEU A 1 92 ? 3.108 -7.727 -13.161 1.00 90.00 92 LEU A O 1
ATOM 749 N N . ARG A 1 93 ? 1.876 -6.267 -11.989 1.00 89.69 93 ARG A N 1
ATOM 750 C CA . ARG A 1 93 ? 1.313 -5.581 -13.155 1.00 89.69 93 ARG A CA 1
ATOM 751 C C . ARG A 1 93 ? 2.409 -4.890 -13.968 1.00 89.69 93 ARG A C 1
ATOM 753 O O . ARG A 1 93 ? 2.439 -5.071 -15.182 1.00 89.69 93 ARG A O 1
ATOM 760 N N . ARG A 1 94 ? 3.328 -4.161 -13.322 1.00 85.31 94 ARG A N 1
ATOM 761 C CA . ARG A 1 94 ? 4.472 -3.517 -13.994 1.00 85.31 94 ARG A CA 1
ATOM 762 C C . ARG A 1 94 ? 5.374 -4.551 -14.670 1.00 85.31 94 ARG A C 1
ATOM 764 O O . ARG A 1 94 ? 5.779 -4.343 -15.811 1.00 85.31 94 ARG A O 1
ATOM 771 N N . GLU A 1 95 ? 5.676 -5.659 -13.997 1.00 87.75 95 GLU A N 1
ATOM 772 C CA . GLU A 1 95 ? 6.454 -6.764 -14.576 1.00 87.75 95 GLU A CA 1
ATOM 773 C C . GLU A 1 95 ? 5.738 -7.370 -15.792 1.00 87.75 95 GLU A C 1
ATOM 775 O O . GLU A 1 95 ? 6.351 -7.596 -16.836 1.00 87.75 95 GLU A O 1
ATOM 780 N N . ASN A 1 96 ? 4.421 -7.568 -15.705 1.00 88.88 96 ASN A N 1
ATOM 781 C CA . ASN A 1 96 ? 3.618 -8.072 -16.814 1.00 88.88 96 ASN A CA 1
ATOM 782 C C . ASN A 1 96 ? 3.609 -7.113 -18.013 1.00 88.88 96 ASN A C 1
ATOM 784 O O . ASN A 1 96 ? 3.777 -7.553 -19.151 1.00 88.88 96 ASN A O 1
ATOM 788 N N . ASP A 1 97 ? 3.457 -5.814 -17.759 1.00 86.50 97 ASP A N 1
ATOM 789 C CA . ASP A 1 97 ? 3.482 -4.775 -18.786 1.00 86.50 97 ASP A CA 1
ATOM 790 C C . ASP A 1 97 ? 4.865 -4.686 -19.453 1.00 86.50 97 ASP A C 1
ATOM 792 O O . ASP A 1 97 ? 4.943 -4.533 -20.670 1.00 86.50 97 ASP A O 1
ATOM 796 N N . GLN A 1 98 ? 5.958 -4.872 -18.702 1.00 83.31 98 GLN A N 1
ATOM 797 C CA . GLN A 1 98 ? 7.316 -4.956 -19.259 1.00 83.31 98 GLN A CA 1
ATOM 798 C C . GLN A 1 98 ? 7.516 -6.192 -20.143 1.00 83.31 98 GLN A C 1
ATOM 800 O O . GLN A 1 98 ? 8.136 -6.089 -21.197 1.00 83.31 98 GLN A O 1
ATOM 805 N N . LEU A 1 99 ? 6.978 -7.349 -19.746 1.00 84.38 99 LEU A N 1
ATOM 806 C CA . LEU A 1 99 ? 7.052 -8.580 -20.542 1.00 84.38 99 LEU A CA 1
ATOM 807 C C . LEU A 1 99 ? 6.181 -8.521 -21.807 1.00 84.38 99 LEU A C 1
ATOM 809 O O . LEU A 1 99 ? 6.494 -9.171 -22.805 1.00 84.38 99 LEU A O 1
ATOM 813 N N . ARG A 1 100 ? 5.069 -7.777 -21.762 1.00 84.88 100 ARG A N 1
ATOM 814 C CA . ARG A 1 100 ? 4.141 -7.582 -22.889 1.00 84.88 100 ARG A CA 1
ATOM 815 C C . ARG A 1 100 ? 4.514 -6.416 -23.788 1.00 84.88 100 ARG A C 1
ATOM 817 O O . ARG A 1 100 ? 4.042 -6.374 -24.927 1.00 84.88 100 ARG A O 1
ATOM 824 N N . ALA A 1 101 ? 5.328 -5.480 -23.302 1.00 76.12 101 ALA A N 1
ATOM 825 C CA . ALA A 1 101 ? 5.927 -4.471 -24.150 1.00 76.12 101 ALA A CA 1
ATOM 826 C C . ALA A 1 101 ? 6.666 -5.216 -25.271 1.00 76.12 101 ALA A C 1
ATOM 828 O O . ALA A 1 101 ? 7.469 -6.107 -24.985 1.00 76.12 101 ALA A O 1
ATOM 829 N N . PRO A 1 102 ? 6.348 -4.943 -26.547 1.00 61.41 102 PRO A N 1
ATOM 830 C CA . PRO A 1 102 ? 6.960 -5.669 -27.641 1.00 61.41 102 PRO A CA 1
ATOM 831 C C . PRO A 1 102 ? 8.478 -5.583 -27.494 1.00 61.41 102 PRO A C 1
ATOM 833 O O . PRO A 1 102 ? 9.012 -4.497 -27.261 1.00 61.41 102 PRO A O 1
ATOM 836 N N . ASN A 1 103 ? 9.151 -6.724 -27.667 1.00 50.72 103 ASN A N 1
ATOM 837 C CA . ASN A 1 103 ? 10.563 -6.826 -28.040 1.00 50.72 103 ASN A CA 1
ATOM 838 C C . ASN A 1 103 ? 10.787 -6.060 -29.365 1.00 50.72 103 ASN A C 1
ATOM 840 O O . ASN A 1 103 ? 11.085 -6.639 -30.407 1.00 50.72 103 ASN A O 1
ATOM 844 N N . ASN A 1 104 ? 10.600 -4.743 -29.364 1.00 49.22 104 ASN A N 1
ATOM 845 C CA . ASN A 1 104 ? 11.168 -3.872 -30.369 1.00 49.22 104 ASN A CA 1
ATOM 846 C C . ASN A 1 104 ? 12.673 -3.928 -30.121 1.00 49.22 104 ASN A C 1
ATOM 848 O O . ASN A 1 104 ? 13.097 -3.671 -28.999 1.00 49.22 104 ASN A O 1
ATOM 852 N N . TRP A 1 105 ? 13.435 -4.271 -31.163 1.00 48.19 105 TRP A N 1
ATOM 853 C CA . TRP A 1 105 ? 14.906 -4.296 -31.251 1.00 48.19 105 TRP A CA 1
ATOM 854 C C . TRP A 1 105 ? 15.646 -5.643 -31.275 1.00 48.19 105 TRP A C 1
ATOM 856 O O . TRP A 1 105 ? 16.847 -5.631 -31.025 1.00 48.19 105 TRP A O 1
ATOM 866 N N . GLN A 1 106 ? 15.045 -6.781 -31.658 1.00 44.28 106 GLN A N 1
ATOM 867 C CA . GLN A 1 106 ? 15.875 -7.964 -32.004 1.00 44.28 106 GLN A CA 1
ATOM 868 C C . GLN A 1 106 ? 15.541 -8.732 -33.292 1.00 44.28 106 GLN A C 1
ATOM 870 O O . GLN A 1 106 ? 16.180 -9.744 -33.563 1.00 44.28 106 GLN A O 1
ATOM 875 N N . PHE A 1 107 ? 14.652 -8.241 -34.157 1.00 44.53 107 PHE A N 1
ATOM 876 C CA . PHE A 1 107 ? 14.451 -8.866 -35.471 1.00 44.53 107 PHE A CA 1
ATOM 877 C C . PHE A 1 107 ? 14.363 -7.836 -36.601 1.00 44.53 107 PHE A C 1
ATOM 879 O O . PHE A 1 107 ? 13.344 -7.735 -37.275 1.00 44.53 107 PHE A O 1
ATOM 886 N N . GLU A 1 108 ? 15.448 -7.100 -36.842 1.00 40.97 108 GLU A N 1
ATOM 887 C CA . GLU A 1 108 ? 15.751 -6.640 -38.202 1.00 40.97 108 GLU A CA 1
ATOM 888 C C . GLU A 1 108 ? 16.778 -7.616 -38.791 1.00 40.97 108 GLU A C 1
ATOM 890 O O . GLU A 1 108 ? 17.893 -7.752 -38.287 1.00 40.97 108 GLU A O 1
ATOM 895 N N . LYS A 1 109 ? 16.315 -8.386 -39.782 1.00 38.09 109 LYS A N 1
ATOM 896 C CA . LYS A 1 109 ? 17.128 -9.219 -40.673 1.00 38.09 109 LYS A CA 1
ATOM 897 C C . LYS A 1 109 ? 17.808 -8.359 -41.727 1.00 38.09 109 LYS A C 1
ATOM 899 O O . LYS A 1 109 ? 17.149 -7.398 -42.179 1.00 38.09 109 LYS A O 1
#

pLDDT: mean 82.74, std 13.28, range [38.09, 95.0]

Organism: NCBI:txid1517512

Sequence (109 aa):
MGPLIAKVLEEGDRELRKERAARHRAEEELHGMNELTDILLHLIEKIWAFRCTNHQTPEDTSQQQRATLESILDSALAQLELQSVQIEYEQLRRENDQLRAPNNWQFEK

Foldseek 3Di:
DVVVVVVVVVVVVVVVVVVVVVVVVVVVVVVLVVLLVVLVVVLVVQVVVLVVVVVVDDDPCVVVSVVSNVVSVVVSVVSVVVSVVVVVVVVVVVVVVVVVPDPPPDDDD

Secondary structure (DSSP, 8-state):
-HHHHHHHHHHHHHHHHHHHHHHH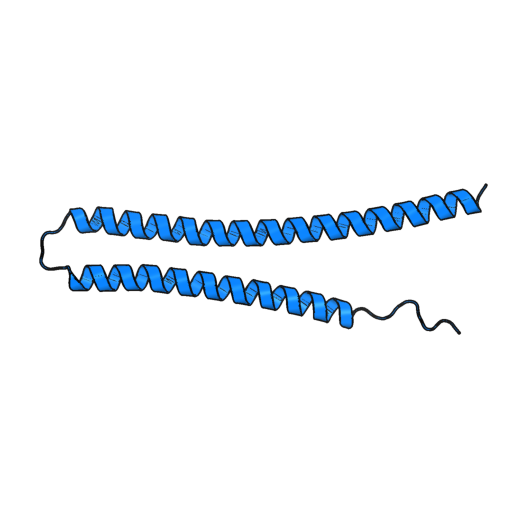HHHHHHHHHHHHHHHHHHHHHHHHHHHHHHTTS-STTHHHHHHHHHHHHHHHHHHHHHHHHHHHHHHHHHHHHHHHS--TTS---

Radius of gyration: 25.55 Å; chains: 1; bounding box: 49×26×76 Å